Protein AF-A0A914T442-F1 (afdb_monomer)

Mean predicted aligned error: 8.75 Å

Solvent-accessible surface area (backbone atoms only — not comparable to full-atom values): 5137 Å² total; per-residue (Å²): 119,65,71,63,55,52,50,52,52,53,54,52,47,63,68,36,68,84,47,55,69,70,38,43,55,50,51,52,51,45,47,52,48,73,66,40,81,88,52,50,76,67,53,40,51,52,53,45,48,51,55,53,68,73,41,56,71,73,39,42,52,52,53,51,50,46,52,48,54,61,42,45,76,71,75,49,84,78,68,80,75,78,79,74,84,129

Structure (mmCIF, N/CA/C/O backbone):
data_AF-A0A914T442-F1
#
_entry.id   AF-A0A914T442-F1
#
loop_
_atom_site.group_PDB
_atom_site.id
_atom_site.type_symbol
_atom_site.label_atom_id
_atom_site.label_alt_id
_atom_site.label_comp_id
_atom_site.label_asym_id
_atom_site.label_entity_id
_atom_site.label_seq_id
_atom_site.pdbx_PDB_ins_code
_atom_site.Cartn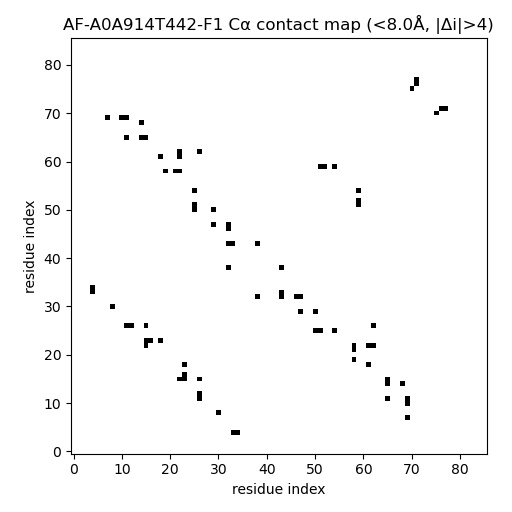_x
_atom_site.Cartn_y
_atom_site.Cartn_z
_atom_site.occupancy
_atom_site.B_iso_or_equiv
_atom_site.auth_seq_id
_atom_site.auth_comp_id
_atom_site.auth_asym_id
_atom_site.auth_atom_id
_atom_site.pdbx_PDB_model_num
ATOM 1 N N . MET A 1 1 ? 18.028 -1.275 -7.257 1.00 53.50 1 MET A N 1
ATOM 2 C CA . MET A 1 1 ? 16.618 -0.825 -7.378 1.00 53.50 1 MET A CA 1
ATOM 3 C C . MET A 1 1 ? 15.713 -1.434 -6.308 1.00 53.50 1 MET A C 1
ATOM 5 O O . MET A 1 1 ? 14.791 -0.753 -5.883 1.00 53.50 1 MET A O 1
ATOM 9 N N . GLU A 1 2 ? 15.975 -2.656 -5.830 1.00 60.00 2 GLU A N 1
ATOM 10 C CA . GLU A 1 2 ? 15.153 -3.309 -4.792 1.00 60.00 2 GLU A CA 1
ATOM 11 C C . GLU A 1 2 ? 15.176 -2.595 -3.436 1.00 60.00 2 GLU A C 1
ATOM 13 O O . GLU A 1 2 ? 14.120 -2.390 -2.848 1.00 60.00 2 GLU A O 1
ATOM 18 N N . SER A 1 3 ? 16.333 -2.098 -2.989 1.00 66.44 3 SER A N 1
ATOM 19 C CA . SER A 1 3 ? 16.478 -1.449 -1.674 1.00 66.44 3 SER A CA 1
ATOM 20 C C . SER A 1 3 ? 15.526 -0.262 -1.467 1.00 66.44 3 SER A C 1
ATOM 22 O O . SER A 1 3 ? 15.037 -0.038 -0.365 1.00 66.44 3 SER A O 1
ATOM 24 N N . MET A 1 4 ? 15.202 0.460 -2.543 1.00 65.19 4 MET A N 1
ATOM 25 C CA . MET A 1 4 ? 14.321 1.629 -2.493 1.00 65.19 4 MET A CA 1
ATOM 26 C C . MET A 1 4 ? 12.835 1.239 -2.426 1.00 65.19 4 MET A C 1
ATOM 28 O O . MET A 1 4 ? 12.039 1.930 -1.790 1.00 65.19 4 MET A O 1
ATOM 32 N N . LYS A 1 5 ? 12.448 0.111 -3.046 1.00 70.81 5 LYS A N 1
ATOM 33 C CA . LYS A 1 5 ? 11.083 -0.431 -2.936 1.00 70.81 5 LYS A CA 1
ATOM 34 C C . LYS A 1 5 ? 10.838 -0.977 -1.529 1.00 70.81 5 LYS A C 1
ATOM 36 O O . LYS A 1 5 ? 9.791 -0.702 -0.948 1.00 70.81 5 LYS A O 1
ATOM 41 N N . THR A 1 6 ? 11.814 -1.676 -0.958 1.00 75.62 6 THR A N 1
ATOM 42 C CA . THR A 1 6 ? 11.712 -2.260 0.385 1.00 75.62 6 THR A CA 1
ATOM 43 C C . THR A 1 6 ? 11.611 -1.190 1.473 1.00 75.62 6 THR A C 1
ATOM 45 O O . THR A 1 6 ? 10.761 -1.293 2.355 1.00 75.62 6 THR A O 1
ATOM 48 N N . GLU A 1 7 ? 12.398 -0.114 1.380 1.00 79.25 7 GLU A N 1
ATOM 49 C CA . GLU A 1 7 ? 12.333 0.995 2.341 1.00 79.25 7 GLU A CA 1
ATOM 50 C C . GLU A 1 7 ? 10.972 1.710 2.310 1.00 79.25 7 GLU A C 1
ATOM 52 O O . GLU A 1 7 ? 10.379 1.978 3.359 1.00 79.25 7 GLU A O 1
ATOM 57 N N . PHE A 1 8 ? 10.422 1.942 1.112 1.00 77.31 8 PHE A N 1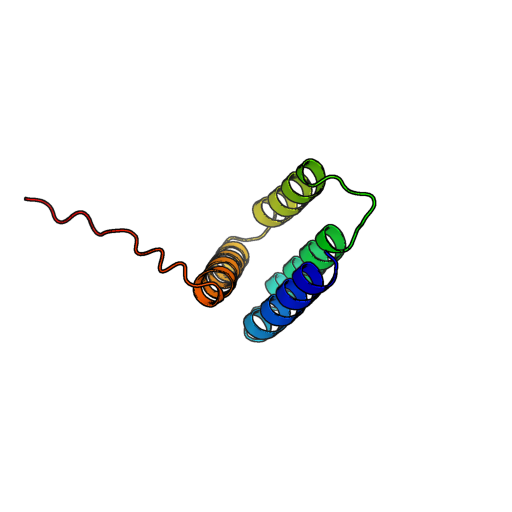
ATOM 58 C CA . PHE A 1 8 ? 9.082 2.511 0.950 1.00 77.31 8 PHE A CA 1
ATOM 59 C C . PHE A 1 8 ? 8.009 1.634 1.608 1.00 77.31 8 PHE A C 1
ATOM 61 O O . PHE A 1 8 ? 7.135 2.139 2.308 1.00 77.31 8 PHE A O 1
ATOM 68 N N . ILE A 1 9 ? 8.087 0.315 1.413 1.00 81.38 9 ILE A N 1
ATOM 69 C CA . ILE A 1 9 ? 7.152 -0.662 1.986 1.00 81.38 9 ILE A CA 1
ATOM 70 C C . ILE A 1 9 ? 7.235 -0.678 3.514 1.00 81.38 9 ILE A C 1
ATOM 72 O O . ILE A 1 9 ? 6.195 -0.726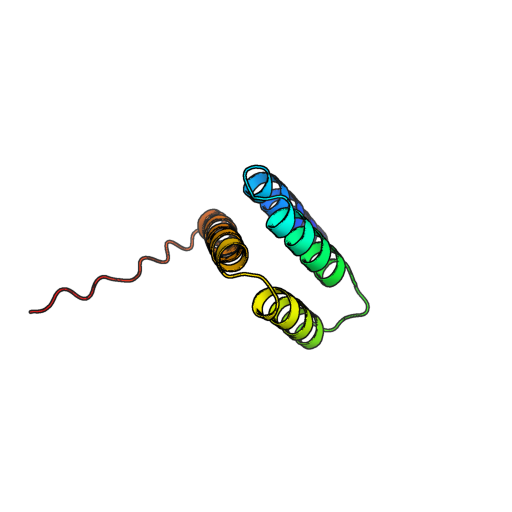 4.174 1.00 81.38 9 ILE A O 1
ATOM 76 N N . SER A 1 10 ? 8.445 -0.616 4.071 1.00 83.88 10 SER A N 1
ATOM 77 C CA . SER A 1 10 ? 8.662 -0.626 5.519 1.00 83.88 10 SER A CA 1
ATOM 78 C C . SER A 1 10 ? 8.132 0.654 6.170 1.00 83.88 10 SER A C 1
ATOM 80 O O . SER A 1 10 ? 7.363 0.582 7.127 1.00 83.88 10 SER A O 1
ATOM 82 N N . LYS A 1 11 ? 8.440 1.832 5.603 1.00 82.12 11 LYS A N 1
ATOM 83 C CA . LYS A 1 11 ? 7.883 3.105 6.094 1.00 82.12 11 LYS A CA 1
ATOM 84 C C . LYS A 1 11 ? 6.364 3.171 5.939 1.00 82.12 11 LYS A C 1
ATOM 86 O O . LYS A 1 11 ? 5.685 3.698 6.816 1.00 82.12 11 LYS A O 1
ATOM 91 N N . ALA A 1 12 ? 5.823 2.634 4.842 1.00 82.75 12 ALA A N 1
ATOM 92 C CA . ALA A 1 12 ? 4.381 2.616 4.622 1.00 82.75 12 ALA A CA 1
ATOM 93 C C . ALA A 1 12 ? 3.673 1.745 5.668 1.00 82.75 12 ALA A C 1
ATOM 95 O O . ALA A 1 12 ? 2.583 2.089 6.107 1.00 82.75 12 ALA A O 1
ATOM 96 N N . GLU A 1 13 ? 4.300 0.646 6.095 1.00 84.75 13 GLU A N 1
ATOM 97 C CA . GLU A 1 13 ? 3.777 -0.201 7.168 1.00 84.75 13 GLU A CA 1
ATOM 98 C C . GLU A 1 13 ? 3.744 0.523 8.508 1.00 84.75 13 GLU A C 1
ATOM 100 O O . GLU A 1 13 ? 2.698 0.578 9.151 1.00 84.75 13 GLU A O 1
ATOM 105 N N . GLU A 1 14 ? 4.874 1.118 8.888 1.00 86.44 14 GLU A N 1
ATOM 106 C CA . GLU A 1 14 ? 5.046 1.847 10.144 1.00 86.44 14 GLU A CA 1
ATOM 107 C C . GLU A 1 14 ? 4.027 2.980 10.273 1.00 86.44 14 GLU A C 1
ATOM 109 O O . GLU A 1 14 ? 3.293 3.048 11.259 1.00 86.44 14 GLU A O 1
ATOM 114 N N . ALA A 1 15 ? 3.907 3.819 9.243 1.00 83.44 15 ALA A N 1
ATOM 115 C CA . ALA A 1 15 ? 2.947 4.918 9.233 1.00 83.44 15 ALA A CA 1
ATOM 116 C C . ALA A 1 15 ? 1.486 4.427 9.186 1.00 83.44 15 ALA A C 1
ATOM 118 O O . ALA A 1 15 ? 0.591 5.086 9.712 1.00 83.44 15 ALA A O 1
ATOM 119 N N . SER A 1 16 ? 1.240 3.231 8.639 1.00 84.69 16 SER A N 1
ATOM 120 C CA . SER A 1 16 ? -0.091 2.614 8.617 1.00 84.69 16 SER A CA 1
ATOM 121 C C . SER A 1 16 ? -0.489 1.871 9.892 1.00 84.69 16 SER A C 1
ATOM 123 O O . SER A 1 16 ? -1.645 1.463 10.009 1.00 84.69 16 SER A O 1
ATOM 125 N N . LYS A 1 17 ? 0.411 1.681 10.870 1.00 84.81 17 LYS A N 1
ATOM 126 C CA . LYS A 1 17 ? 0.103 0.936 12.109 1.00 84.81 17 LYS A CA 1
ATOM 127 C C . LYS A 1 17 ? -1.104 1.501 12.857 1.00 84.81 17 LYS A C 1
ATOM 129 O O . LYS A 1 17 ? -1.897 0.727 13.394 1.00 84.81 17 LYS A O 1
ATOM 134 N N . ASN A 1 18 ? -1.269 2.821 12.836 1.00 85.00 18 ASN A N 1
ATOM 135 C CA . ASN A 1 18 ? -2.359 3.531 13.508 1.00 85.00 18 ASN A CA 1
ATOM 136 C C . ASN A 1 18 ? -3.598 3.738 12.627 1.00 85.00 18 ASN A C 1
ATOM 138 O O . ASN A 1 18 ? -4.539 4.397 13.054 1.00 85.00 18 ASN A O 1
ATOM 142 N N . PHE A 1 19 ? -3.599 3.205 11.405 1.00 87.69 19 PHE A N 1
ATOM 143 C CA . PHE A 1 19 ? -4.723 3.367 10.495 1.00 87.69 19 PHE A CA 1
ATOM 144 C C . PHE A 1 19 ? -5.819 2.330 10.728 1.00 87.69 19 PHE A C 1
ATOM 146 O O . PHE A 1 19 ? -5.589 1.257 11.304 1.00 87.69 19 PHE A O 1
ATOM 153 N N . SER A 1 20 ? -6.998 2.634 10.193 1.00 89.31 20 SER A N 1
ATOM 154 C CA . SER A 1 20 ? -8.130 1.713 10.115 1.00 89.31 20 SER A CA 1
ATOM 155 C C . SER A 1 20 ? -7.760 0.411 9.393 1.00 89.31 20 SER A C 1
ATOM 157 O O . SER A 1 20 ? -6.927 0.396 8.483 1.00 89.31 20 SER A O 1
ATOM 159 N N . GLU A 1 21 ? -8.430 -0.694 9.731 1.00 89.12 21 GLU A N 1
ATOM 160 C CA . GLU A 1 21 ? -8.209 -1.993 9.073 1.00 89.12 21 GLU A CA 1
ATOM 161 C C . GLU A 1 21 ? -8.423 -1.930 7.553 1.00 89.12 21 GLU A C 1
ATOM 163 O O . GLU A 1 21 ? -7.622 -2.471 6.791 1.00 89.12 21 GLU A O 1
ATOM 168 N N . ALA A 1 22 ? -9.434 -1.183 7.099 1.00 88.25 22 ALA A N 1
ATOM 169 C CA . ALA A 1 22 ? -9.686 -0.951 5.676 1.00 88.25 22 ALA A CA 1
ATOM 170 C C . ALA A 1 22 ? -8.506 -0.253 4.971 1.00 88.25 22 ALA A C 1
ATOM 172 O O . ALA A 1 22 ? -8.123 -0.624 3.860 1.00 88.25 22 ALA A O 1
ATOM 173 N N . SER A 1 23 ? -7.885 0.719 5.638 1.00 87.75 23 SER A N 1
ATOM 174 C CA . SER A 1 23 ? -6.709 1.434 5.138 1.00 87.75 23 SER A CA 1
ATOM 175 C C . SER A 1 23 ? -5.488 0.520 5.074 1.00 87.75 23 SER A C 1
ATOM 177 O O . SER A 1 23 ? -4.799 0.488 4.056 1.00 87.75 23 SER A O 1
ATOM 179 N N . LYS A 1 24 ? -5.255 -0.295 6.110 1.00 89.50 24 LYS A N 1
ATOM 180 C CA . LYS A 1 24 ? -4.183 -1.306 6.125 1.00 89.50 24 LYS A CA 1
ATOM 181 C C . LYS A 1 24 ? -4.343 -2.328 4.999 1.00 89.50 24 LYS A C 1
ATOM 183 O O . LYS A 1 24 ? -3.367 -2.637 4.317 1.00 89.50 24 LYS A O 1
ATOM 188 N N . ALA A 1 25 ? -5.567 -2.795 4.750 1.00 89.94 25 ALA A N 1
ATOM 189 C CA . ALA A 1 25 ? -5.867 -3.714 3.653 1.00 89.94 25 ALA A CA 1
ATOM 190 C C . ALA A 1 25 ? -5.566 -3.093 2.277 1.00 89.94 25 ALA A C 1
ATOM 192 O O . ALA A 1 25 ?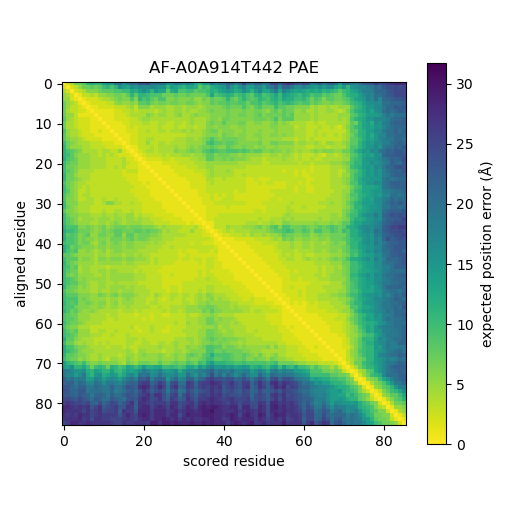 -4.981 -3.741 1.408 1.00 89.94 25 ALA A O 1
ATOM 193 N N . LEU A 1 26 ? -5.907 -1.817 2.077 1.00 88.81 26 LEU A N 1
ATOM 194 C CA . LEU A 1 26 ? -5.576 -1.085 0.852 1.00 88.81 26 LEU A CA 1
ATOM 195 C C . LEU A 1 26 ? -4.069 -0.890 0.674 1.00 88.81 26 LEU A C 1
ATOM 197 O O . LEU A 1 26 ? -3.545 -1.070 -0.424 1.00 88.81 26 LEU A O 1
ATOM 201 N N . ILE A 1 27 ? -3.349 -0.595 1.755 1.00 88.38 27 ILE A N 1
ATOM 202 C CA . ILE A 1 27 ? -1.888 -0.465 1.733 1.00 88.38 27 ILE A CA 1
ATOM 203 C C . ILE A 1 27 ? -1.232 -1.800 1.381 1.00 88.38 27 ILE A C 1
ATOM 205 O O . ILE A 1 27 ? -0.307 -1.817 0.573 1.00 88.38 27 ILE A O 1
ATOM 209 N N . ALA A 1 28 ? -1.729 -2.919 1.911 1.00 88.94 28 ALA A N 1
ATOM 210 C CA . ALA A 1 28 ? -1.247 -4.251 1.552 1.00 88.94 28 ALA A CA 1
ATOM 211 C C . ALA A 1 28 ? -1.431 -4.552 0.052 1.00 88.94 28 ALA A C 1
ATOM 213 O O . ALA A 1 28 ? -0.506 -5.046 -0.593 1.00 88.94 28 ALA A O 1
ATOM 214 N N . GLN A 1 29 ? -2.571 -4.175 -0.533 1.00 90.25 29 GLN A N 1
ATOM 215 C CA . GLN A 1 29 ? -2.799 -4.314 -1.977 1.00 90.25 29 GLN A CA 1
ATOM 216 C C . GLN A 1 29 ? -1.851 -3.428 -2.800 1.00 90.25 29 GLN A C 1
ATOM 218 O O . GLN A 1 29 ? -1.257 -3.885 -3.774 1.00 90.25 29 GLN A O 1
ATOM 223 N N . ILE A 1 30 ? -1.632 -2.179 -2.374 1.00 87.31 30 ILE A N 1
ATOM 224 C CA . ILE A 1 30 ? -0.672 -1.265 -3.015 1.00 87.31 30 ILE A CA 1
ATOM 225 C C . ILE A 1 30 ? 0.758 -1.824 -2.935 1.00 87.31 30 ILE A C 1
ATOM 227 O O . ILE A 1 30 ? 1.508 -1.728 -3.907 1.00 87.31 30 ILE A O 1
ATOM 231 N N . LYS A 1 31 ? 1.140 -2.430 -1.802 1.00 86.81 31 LYS A N 1
ATOM 232 C CA . LYS A 1 31 ? 2.434 -3.108 -1.630 1.00 86.81 31 LYS A CA 1
ATOM 233 C C . LYS A 1 31 ? 2.589 -4.270 -2.607 1.00 86.81 31 LYS A C 1
ATOM 235 O O . LYS A 1 31 ? 3.633 -4.366 -3.242 1.00 86.81 31 LYS A O 1
ATOM 240 N N . ALA A 1 32 ? 1.562 -5.107 -2.756 1.00 88.69 32 ALA A N 1
ATOM 241 C CA . ALA A 1 32 ? 1.582 -6.222 -3.698 1.00 88.69 32 ALA A CA 1
ATOM 242 C C . ALA A 1 32 ? 1.800 -5.735 -5.141 1.00 88.69 32 ALA A C 1
ATOM 244 O O . ALA A 1 32 ? 2.694 -6.227 -5.818 1.00 88.69 32 ALA A O 1
ATOM 245 N N . ILE A 1 33 ? 1.082 -4.687 -5.564 1.00 88.69 33 ILE A N 1
ATOM 246 C CA . ILE A 1 33 ? 1.250 -4.074 -6.894 1.00 88.69 33 ILE A CA 1
ATOM 247 C C . ILE A 1 33 ? 2.669 -3.521 -7.089 1.00 88.69 33 ILE A C 1
ATOM 249 O O . ILE A 1 33 ? 3.262 -3.699 -8.144 1.00 88.69 33 ILE A O 1
ATOM 253 N N . LYS A 1 34 ? 3.229 -2.858 -6.069 1.00 83.31 34 LYS A N 1
ATOM 254 C CA . LYS A 1 34 ? 4.590 -2.288 -6.098 1.00 83.31 34 LYS A CA 1
ATOM 255 C C . LYS A 1 34 ? 5.693 -3.350 -6.158 1.00 83.31 34 LYS A C 1
ATOM 257 O O . LYS A 1 34 ? 6.778 -3.082 -6.689 1.00 83.31 34 LYS A O 1
ATOM 262 N N . LEU A 1 35 ? 5.451 -4.503 -5.537 1.00 84.75 35 LEU A N 1
ATOM 263 C CA . LEU A 1 35 ? 6.356 -5.654 -5.523 1.00 84.75 35 LEU A CA 1
ATOM 264 C C . LEU A 1 35 ? 6.257 -6.482 -6.803 1.00 84.75 35 LEU A C 1
ATOM 266 O O . LEU A 1 35 ? 7.215 -7.176 -7.136 1.00 84.75 35 LEU A O 1
ATOM 270 N N . ASP A 1 36 ? 5.143 -6.384 -7.525 1.00 85.75 36 ASP A N 1
ATOM 271 C CA . ASP A 1 36 ? 4.966 -7.079 -8.788 1.00 85.75 36 ASP A CA 1
ATOM 272 C C . ASP A 1 36 ? 5.941 -6.533 -9.843 1.00 85.75 36 ASP A C 1
ATOM 274 O O . ASP A 1 36 ? 5.835 -5.402 -10.319 1.00 85.75 36 ASP A O 1
ATOM 278 N N . MET A 1 37 ? 6.946 -7.344 -10.177 1.00 81.44 37 MET A N 1
ATOM 279 C CA . MET A 1 37 ? 7.963 -7.001 -11.174 1.00 81.44 37 MET A CA 1
ATOM 280 C C . MET A 1 37 ? 7.469 -7.182 -12.615 1.00 81.44 37 MET A C 1
ATOM 282 O O . MET A 1 37 ? 8.162 -6.773 -13.544 1.00 81.44 37 MET A O 1
ATOM 286 N N . SER A 1 38 ? 6.289 -7.778 -12.810 1.00 87.88 38 SER A N 1
ATOM 287 C CA . SER A 1 38 ? 5.682 -7.978 -14.131 1.00 87.88 38 SER A CA 1
ATOM 288 C C . SER A 1 38 ? 4.946 -6.726 -14.607 1.00 87.88 38 SER A C 1
ATOM 290 O O . SER A 1 38 ? 4.679 -6.577 -15.800 1.00 87.88 38 SER A O 1
ATOM 292 N N . LEU A 1 39 ? 4.603 -5.823 -13.684 1.00 85.62 39 LEU A N 1
ATOM 293 C CA . LEU A 1 39 ? 3.897 -4.588 -13.986 1.00 85.62 39 LEU A CA 1
ATOM 294 C C . LEU A 1 39 ? 4.855 -3.477 -14.411 1.00 85.62 39 LEU A C 1
ATOM 296 O O . LEU A 1 39 ? 5.875 -3.200 -13.782 1.00 85.62 39 LEU A O 1
ATOM 300 N N . THR A 1 40 ? 4.473 -2.773 -15.474 1.00 89.12 40 THR A N 1
ATOM 301 C CA . THR A 1 40 ? 5.132 -1.519 -15.847 1.00 89.12 40 THR A CA 1
ATOM 302 C C . THR A 1 40 ? 4.746 -0.397 -14.874 1.00 89.12 40 THR A C 1
ATOM 304 O O . THR A 1 40 ? 3.632 -0.397 -14.341 1.00 89.12 40 THR A O 1
ATOM 307 N N . PRO A 1 41 ? 5.579 0.648 -14.713 1.00 83.00 41 PRO A N 1
ATOM 308 C CA . PRO A 1 41 ? 5.267 1.779 -13.833 1.00 83.00 41 PRO A CA 1
ATOM 309 C C . PRO A 1 41 ? 3.962 2.503 -14.191 1.00 83.00 41 PRO A C 1
ATOM 311 O O . PRO A 1 41 ? 3.323 3.106 -13.327 1.00 83.00 41 PRO A O 1
ATOM 314 N N . ALA A 1 42 ? 3.536 2.445 -15.457 1.00 88.81 42 ALA A N 1
ATOM 315 C CA . ALA A 1 42 ? 2.235 2.952 -15.879 1.00 88.81 42 ALA A CA 1
ATOM 316 C C . ALA A 1 42 ? 1.084 2.085 -15.341 1.00 88.81 42 ALA A C 1
ATOM 318 O O . ALA A 1 42 ? 0.117 2.619 -14.800 1.00 88.81 42 ALA A O 1
ATOM 319 N N . GLN A 1 43 ? 1.203 0.758 -15.430 1.00 90.19 43 GLN A N 1
ATOM 320 C CA . GLN A 1 43 ? 0.206 -0.170 -14.892 1.00 90.19 43 GLN A CA 1
ATOM 321 C C . GLN A 1 43 ? 0.143 -0.120 -13.366 1.00 90.19 43 GLN A C 1
ATOM 323 O O . GLN A 1 43 ? -0.958 -0.079 -12.820 1.00 90.19 43 GLN A O 1
ATOM 328 N N . GLU A 1 44 ? 1.292 -0.046 -12.685 1.00 88.94 44 GLU A N 1
ATOM 329 C CA . GLU A 1 44 ? 1.353 0.142 -11.231 1.00 88.94 44 GLU A CA 1
ATOM 330 C C . GLU A 1 44 ? 0.536 1.373 -10.811 1.00 88.94 44 GLU A C 1
ATOM 332 O O . GLU A 1 44 ? -0.321 1.296 -9.933 1.00 88.94 44 GLU A O 1
ATOM 337 N N . ARG A 1 45 ? 0.746 2.517 -11.480 1.00 87.44 45 ARG A N 1
ATOM 338 C CA . ARG A 1 45 ? 0.014 3.761 -11.189 1.00 87.44 45 ARG A CA 1
ATOM 339 C C . ARG A 1 45 ? -1.482 3.629 -11.441 1.00 87.44 45 ARG A C 1
ATOM 341 O O . ARG A 1 45 ? -2.263 4.114 -10.628 1.00 87.44 45 ARG A O 1
ATOM 348 N N . THR A 1 46 ? -1.882 2.989 -12.537 1.00 92.62 46 THR A N 1
ATOM 349 C CA . THR A 1 46 ? -3.298 2.780 -12.865 1.00 92.62 46 THR A CA 1
ATOM 350 C C . THR A 1 46 ? -3.992 1.918 -11.817 1.00 92.62 46 THR A C 1
ATOM 352 O O . THR A 1 46 ? -5.054 2.298 -11.330 1.00 92.62 46 THR A O 1
ATOM 355 N N . GLN A 1 47 ? -3.378 0.804 -11.413 1.00 91.56 47 GLN A N 1
ATOM 356 C CA . GLN A 1 47 ? -3.956 -0.089 -10.408 1.00 91.56 47 GLN A CA 1
ATOM 357 C C . GLN A 1 47 ? -4.021 0.568 -9.026 1.00 91.56 47 GLN A C 1
ATOM 359 O O . GLN A 1 47 ? -5.063 0.538 -8.375 1.00 91.56 47 GLN A O 1
ATOM 364 N N . VAL A 1 48 ? -2.950 1.249 -8.605 1.00 88.31 48 VAL A N 1
ATOM 365 C CA . VAL A 1 48 ? -2.943 2.001 -7.340 1.00 88.31 48 VAL A CA 1
ATOM 366 C C . VAL A 1 48 ? -3.992 3.117 -7.354 1.00 88.31 48 VAL A C 1
ATOM 368 O O . VAL A 1 48 ? -4.667 3.336 -6.350 1.00 88.31 48 VAL A O 1
ATOM 371 N N . LYS A 1 49 ? -4.174 3.805 -8.489 1.00 89.94 49 LYS A N 1
ATOM 372 C CA . LYS A 1 49 ? -5.213 4.830 -8.636 1.00 89.94 49 LYS A CA 1
ATOM 373 C C . LYS A 1 49 ? -6.615 4.234 -8.533 1.00 89.94 49 LYS A C 1
ATOM 375 O O . LYS A 1 49 ? -7.440 4.816 -7.841 1.00 89.94 49 LYS A O 1
ATOM 380 N N . ALA A 1 50 ? -6.875 3.097 -9.175 1.00 91.06 50 ALA A N 1
ATOM 381 C CA . ALA A 1 50 ? -8.169 2.421 -9.099 1.00 91.06 50 ALA A CA 1
ATOM 382 C C . ALA A 1 50 ? -8.507 1.997 -7.660 1.00 91.06 50 ALA A C 1
ATOM 384 O O . ALA A 1 50 ? -9.613 2.246 -7.189 1.00 91.06 50 ALA A O 1
ATOM 385 N N . LEU A 1 51 ? -7.531 1.446 -6.933 1.00 88.50 51 LEU A N 1
ATOM 386 C CA . LEU A 1 51 ? -7.672 1.105 -5.516 1.00 88.50 51 LEU A CA 1
ATOM 387 C C . LEU A 1 51 ? -7.989 2.328 -4.649 1.00 88.50 51 LEU A C 1
ATOM 389 O O . LEU A 1 51 ? -8.860 2.270 -3.785 1.00 88.50 51 LEU A O 1
ATOM 393 N N . PHE A 1 52 ? -7.300 3.444 -4.889 1.00 87.00 52 PHE A N 1
ATOM 394 C CA . PHE A 1 52 ? -7.558 4.688 -4.168 1.00 87.00 52 PHE A CA 1
ATOM 395 C C . PHE A 1 52 ? -8.937 5.272 -4.499 1.00 87.00 52 PHE A C 1
ATOM 397 O O . PHE A 1 52 ? -9.600 5.813 -3.620 1.00 87.00 52 PHE A O 1
ATOM 404 N N . ASP A 1 53 ? -9.378 5.178 -5.752 1.00 89.12 53 ASP A N 1
ATOM 405 C CA . ASP A 1 53 ? -10.667 5.714 -6.187 1.00 89.12 53 ASP A CA 1
ATOM 406 C C . ASP A 1 53 ? -11.847 4.922 -5.609 1.00 89.12 53 ASP A C 1
ATOM 408 O O . ASP A 1 53 ? -12.809 5.522 -5.128 1.00 89.12 53 ASP A O 1
ATOM 412 N N . ALA A 1 54 ? -11.708 3.594 -5.554 1.00 89.62 54 ALA A N 1
ATOM 413 C CA . ALA A 1 54 ? -12.680 2.675 -4.966 1.00 89.62 54 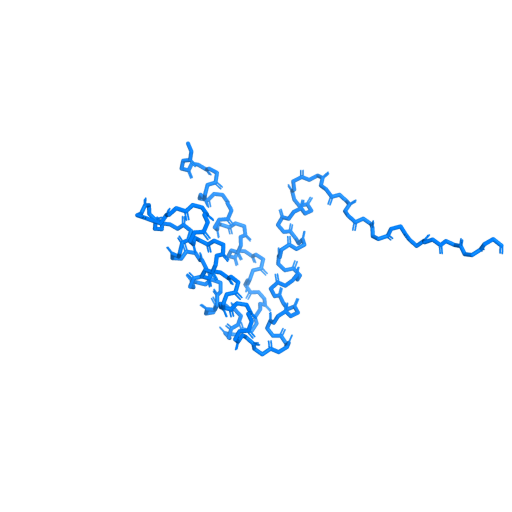ALA A CA 1
ATOM 414 C C . ALA A 1 54 ? -12.714 2.701 -3.425 1.00 89.62 54 ALA A C 1
ATOM 416 O O . ALA A 1 54 ? -13.646 2.173 -2.819 1.00 89.62 54 ALA A O 1
ATOM 417 N N . ALA A 1 55 ? -11.706 3.288 -2.774 1.00 87.88 55 ALA A N 1
ATOM 418 C CA . ALA A 1 55 ? -11.654 3.395 -1.322 1.00 87.88 55 ALA A CA 1
ATOM 419 C C . ALA A 1 55 ? -12.731 4.358 -0.782 1.00 87.88 55 ALA A C 1
ATOM 421 O O . ALA A 1 55 ? -13.062 5.342 -1.440 1.00 87.88 55 ALA A O 1
ATOM 422 N N . PRO A 1 56 ? -13.248 4.157 0.438 1.00 90.00 56 PRO A N 1
ATOM 423 C CA . PRO A 1 56 ? -14.129 5.135 1.074 1.00 90.00 56 PRO A CA 1
ATOM 424 C C . PRO A 1 56 ? -13.348 6.392 1.516 1.00 90.00 56 PRO A C 1
ATOM 426 O O . PRO A 1 56 ? -12.132 6.346 1.716 1.00 90.00 56 PRO A O 1
ATOM 429 N N . GLU A 1 57 ? -14.021 7.540 1.659 1.00 89.81 57 GLU A N 1
ATOM 430 C CA . GLU A 1 57 ? -13.372 8.848 1.898 1.00 89.81 57 GLU A CA 1
ATOM 431 C C . GLU A 1 57 ? -12.493 8.901 3.156 1.00 89.81 57 GLU A C 1
ATOM 433 O O . GLU A 1 57 ? -11.426 9.525 3.149 1.00 89.81 57 GLU A O 1
ATOM 438 N N . ASN A 1 58 ? -12.897 8.207 4.222 1.00 87.38 58 ASN A N 1
ATOM 439 C CA . ASN A 1 58 ? -12.100 8.066 5.441 1.00 87.38 58 ASN A CA 1
ATOM 440 C C . ASN A 1 58 ? -10.751 7.394 5.144 1.00 87.38 58 ASN A C 1
ATOM 442 O O . ASN A 1 58 ? -9.704 7.891 5.554 1.00 87.38 58 ASN A O 1
ATOM 446 N N . VAL A 1 59 ? -10.760 6.334 4.334 1.00 89.06 59 VAL A N 1
ATOM 447 C CA . VAL A 1 59 ? -9.544 5.630 3.922 1.00 89.06 59 VAL A CA 1
ATOM 448 C C . VAL A 1 59 ? -8.720 6.473 2.950 1.00 89.06 59 VAL A C 1
ATOM 450 O O . VAL A 1 59 ? -7.500 6.546 3.085 1.00 89.06 59 VAL A O 1
ATOM 453 N N . LYS A 1 60 ? -9.353 7.179 2.000 1.00 89.44 60 LYS A N 1
ATOM 454 C CA . LYS A 1 60 ? -8.647 8.121 1.106 1.00 89.44 60 LYS A CA 1
ATOM 455 C C . LYS A 1 60 ? -7.888 9.184 1.902 1.00 89.44 60 LYS A C 1
ATOM 457 O O . LYS A 1 60 ? -6.767 9.539 1.5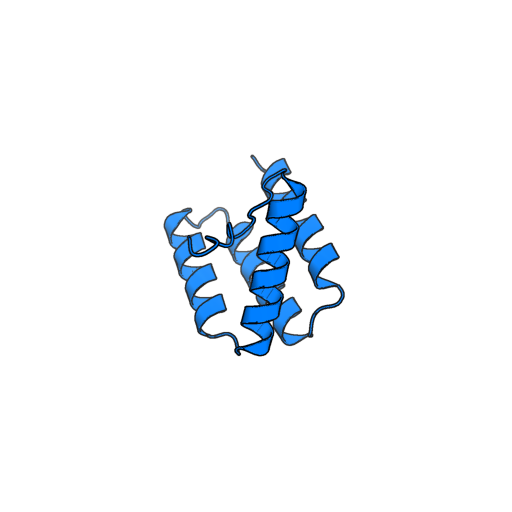37 1.00 89.44 60 LYS A O 1
ATOM 462 N N . THR A 1 61 ? -8.481 9.671 2.990 1.00 89.25 61 THR A N 1
ATOM 463 C CA . THR A 1 61 ? -7.872 10.663 3.886 1.00 89.25 61 THR A CA 1
ATOM 464 C C . THR A 1 61 ? -6.646 10.094 4.597 1.00 89.25 61 THR A C 1
ATOM 466 O O . THR A 1 61 ? -5.578 10.708 4.559 1.00 89.25 61 THR A O 1
ATOM 469 N N . GLU A 1 62 ? -6.756 8.889 5.161 1.00 89.00 62 GLU A N 1
ATOM 470 C CA . GLU A 1 62 ? -5.632 8.179 5.785 1.00 89.00 62 GLU A CA 1
ATOM 471 C C . GLU A 1 62 ? -4.507 7.900 4.774 1.00 89.00 62 GLU A C 1
ATOM 473 O O . GLU A 1 62 ? -3.351 8.244 5.010 1.00 89.00 62 GLU A O 1
ATOM 478 N N . LEU A 1 63 ? -4.829 7.378 3.588 1.00 85.75 63 LEU A N 1
ATOM 479 C CA . LEU A 1 63 ? -3.859 7.128 2.513 1.00 85.75 63 LEU A CA 1
ATOM 480 C C . LEU A 1 63 ? -3.179 8.412 2.016 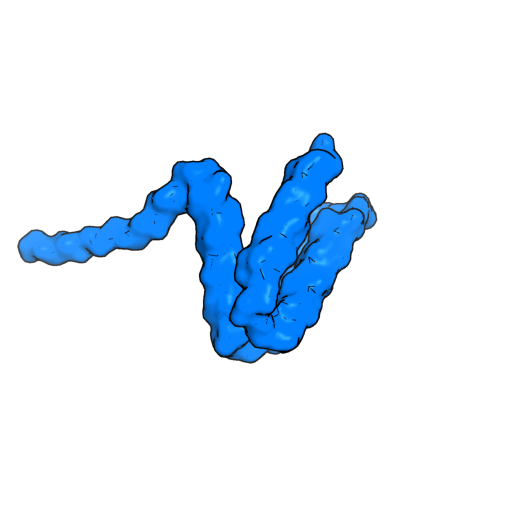1.00 85.75 63 LEU A C 1
ATOM 482 O O . LEU A 1 63 ? -1.993 8.402 1.677 1.00 85.75 63 LEU A O 1
ATOM 486 N N . LYS A 1 64 ? -3.904 9.536 1.976 1.00 85.94 64 LYS A N 1
ATOM 487 C CA . LYS A 1 64 ? -3.327 10.842 1.641 1.00 85.94 64 LYS A CA 1
ATOM 488 C C . LYS A 1 64 ? -2.349 11.299 2.721 1.00 85.94 64 LYS A C 1
ATOM 490 O O . LYS A 1 64 ? -1.275 11.775 2.364 1.00 85.94 64 LYS A O 1
ATOM 495 N N . SER A 1 65 ? -2.683 11.099 3.998 1.00 86.06 65 SER A N 1
ATOM 496 C CA . SER A 1 65 ? -1.772 11.348 5.122 1.00 86.06 65 SER A CA 1
ATOM 497 C C . SER A 1 65 ? -0.535 10.451 5.055 1.00 86.06 65 SER A C 1
ATOM 499 O O . SER A 1 65 ? 0.577 10.942 5.206 1.00 86.06 65 SER A O 1
ATOM 501 N N . LEU A 1 66 ? -0.692 9.167 4.721 1.00 84.00 66 LEU A N 1
ATOM 502 C CA . LEU A 1 66 ? 0.427 8.243 4.522 1.00 84.00 66 LEU A CA 1
ATOM 503 C C . LEU A 1 66 ? 1.364 8.713 3.420 1.00 84.00 66 LEU A C 1
ATOM 505 O O . LEU A 1 66 ? 2.577 8.738 3.605 1.00 84.00 66 LEU A O 1
ATOM 509 N N . ARG A 1 67 ? 0.803 9.085 2.265 1.00 81.75 67 ARG A N 1
ATOM 510 C CA . ARG A 1 67 ? 1.576 9.663 1.166 1.00 81.75 67 ARG A CA 1
ATOM 511 C C . ARG A 1 67 ? 2.338 10.883 1.669 1.00 81.75 67 ARG A C 1
ATOM 513 O O . ARG A 1 67 ? 3.525 10.996 1.411 1.00 81.75 67 ARG A O 1
ATOM 520 N N . ASP A 1 68 ? 1.678 11.771 2.395 1.00 81.38 68 ASP A N 1
ATOM 521 C CA . ASP A 1 68 ? 2.320 12.961 2.939 1.00 81.38 68 ASP A CA 1
ATOM 522 C C . ASP A 1 68 ? 3.491 12.610 3.873 1.00 81.38 68 ASP A C 1
ATOM 524 O O . ASP A 1 68 ? 4.610 13.049 3.637 1.00 81.38 68 ASP A O 1
ATOM 528 N N . GLN A 1 69 ? 3.285 11.709 4.837 1.00 78.75 69 GLN A N 1
ATOM 529 C CA . GLN A 1 69 ? 4.314 11.237 5.774 1.00 78.75 69 GLN A CA 1
ATOM 530 C C . GLN A 1 69 ? 5.501 10.56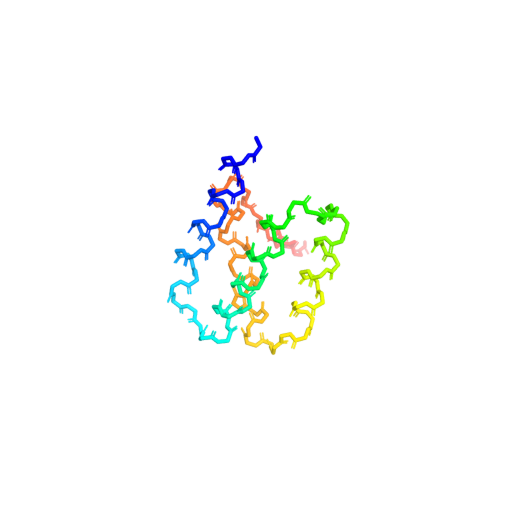3 5.067 1.00 78.75 69 GLN A C 1
ATOM 532 O O . GLN A 1 69 ? 6.660 10.797 5.414 1.00 78.75 69 GLN A O 1
ATOM 537 N N . LEU A 1 70 ? 5.229 9.754 4.038 1.00 75.00 70 LEU A N 1
ATOM 538 C CA . LEU A 1 70 ? 6.261 9.090 3.241 1.00 75.00 70 LEU A CA 1
ATOM 539 C C . LEU A 1 70 ? 7.123 10.090 2.466 1.00 75.00 70 LEU A C 1
ATOM 541 O O . LEU A 1 70 ? 8.333 9.895 2.378 1.00 75.00 70 LEU A O 1
ATOM 545 N N . PHE A 1 71 ? 6.526 11.158 1.932 1.00 69.00 71 PHE A N 1
ATOM 546 C CA . PHE A 1 71 ? 7.244 12.195 1.185 1.00 69.00 71 PHE A CA 1
ATOM 547 C C . PHE A 1 71 ? 7.926 13.229 2.099 1.00 69.00 71 PHE A C 1
ATOM 549 O O . PHE A 1 71 ? 9.017 13.699 1.774 1.00 69.00 71 PHE A O 1
ATOM 556 N N . GLN A 1 72 ? 7.358 13.526 3.271 1.00 62.69 72 GLN A N 1
ATOM 557 C CA . GLN A 1 72 ? 7.993 14.373 4.287 1.00 62.69 72 GLN A CA 1
ATOM 558 C C . GLN A 1 72 ? 9.300 13.751 4.804 1.00 62.69 72 GLN A C 1
ATOM 560 O O . GLN A 1 72 ? 10.300 14.449 4.959 1.00 62.69 72 GLN A O 1
ATOM 565 N N . GLY A 1 73 ? 9.348 12.421 4.958 1.00 50.19 73 GLY A N 1
ATOM 566 C CA . GLY A 1 73 ? 10.568 11.688 5.315 1.00 50.19 73 GLY A CA 1
ATOM 567 C C . GLY A 1 73 ? 11.685 11.697 4.256 1.00 50.19 73 GLY A C 1
ATOM 568 O O . GLY A 1 73 ? 12.751 11.153 4.532 1.00 50.19 73 GLY A O 1
ATOM 569 N N . PHE A 1 74 ? 11.449 12.280 3.073 1.00 46.84 74 PHE A N 1
ATOM 570 C CA . PHE A 1 74 ? 12.422 12.461 1.985 1.00 46.84 74 PHE A CA 1
ATOM 571 C C . PHE A 1 74 ? 12.803 13.939 1.740 1.00 46.84 74 PHE A C 1
ATOM 573 O O . PHE A 1 74 ? 13.471 14.239 0.754 1.00 46.84 74 PHE A O 1
ATOM 580 N N . GLY A 1 75 ? 12.437 14.867 2.634 1.00 43.19 75 GLY A N 1
ATOM 581 C CA . GLY A 1 75 ? 12.875 16.270 2.547 1.00 43.19 75 GLY A CA 1
ATOM 582 C C . GLY A 1 75 ? 12.024 17.162 1.637 1.00 43.19 75 GLY A C 1
ATOM 583 O O . GLY A 1 75 ? 12.498 18.192 1.166 1.00 43.19 75 GLY A O 1
ATOM 584 N N . GLY A 1 76 ? 10.765 16.796 1.390 1.00 41.53 76 GLY A N 1
ATOM 585 C CA . GLY A 1 76 ? 9.802 17.647 0.695 1.00 41.53 76 GLY A CA 1
ATOM 586 C C . GLY A 1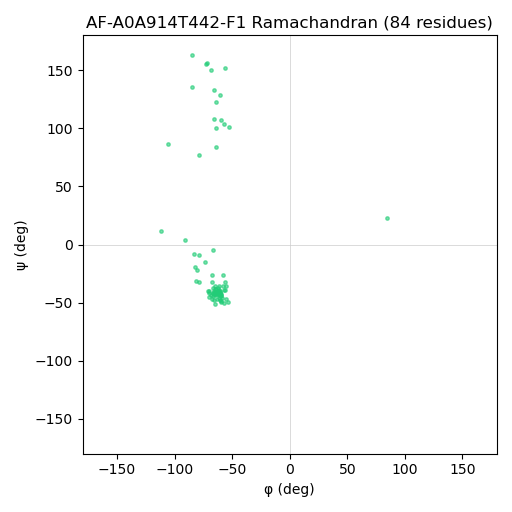 76 ? 8.775 18.226 1.658 1.00 41.53 76 GLY A C 1
ATOM 587 O O . GLY A 1 76 ? 7.695 17.664 1.812 1.00 41.53 76 GLY A O 1
ATOM 588 N N . HIS A 1 77 ? 9.096 19.358 2.285 1.00 41.78 77 HIS A N 1
ATOM 589 C CA . HIS A 1 77 ? 8.128 20.227 2.958 1.00 41.78 77 HIS A CA 1
ATOM 590 C C . HIS A 1 77 ? 7.161 20.771 1.897 1.00 41.78 77 HIS A C 1
ATOM 592 O O . HIS A 1 77 ? 7.373 21.849 1.347 1.00 41.78 77 HIS A O 1
ATOM 598 N N . PHE A 1 78 ? 6.117 20.019 1.541 1.00 46.47 78 PHE A N 1
ATOM 599 C CA . PHE A 1 78 ? 5.043 20.552 0.707 1.00 46.47 78 PHE A CA 1
ATOM 600 C C . PHE A 1 78 ? 4.135 21.394 1.605 1.00 46.47 78 PHE A C 1
ATOM 602 O O . PHE A 1 78 ? 3.064 20.968 2.027 1.00 46.47 78 PHE A O 1
ATOM 609 N N . HIS A 1 79 ? 4.588 22.605 1.933 1.00 41.91 79 HIS A N 1
ATOM 610 C CA . HIS A 1 79 ? 3.658 23.636 2.368 1.00 41.91 79 HIS A CA 1
ATOM 611 C C . HIS A 1 79 ? 2.750 23.929 1.169 1.00 41.91 79 HIS A C 1
ATOM 613 O O . HIS A 1 79 ? 3.267 24.316 0.118 1.00 41.91 79 HIS A O 1
ATOM 619 N N . PRO A 1 80 ? 1.416 23.806 1.275 1.00 42.09 80 PRO A N 1
ATOM 620 C CA . PRO A 1 80 ? 0.591 24.692 0.483 1.00 42.09 80 PRO A CA 1
ATOM 621 C C . PRO A 1 80 ? 0.989 26.093 0.943 1.00 42.09 80 PRO A C 1
ATOM 623 O O . PRO A 1 80 ? 0.736 26.468 2.086 1.00 42.09 80 PRO A O 1
ATOM 626 N N . THR A 1 81 ? 1.718 26.836 0.114 1.00 41.31 81 THR A N 1
ATOM 627 C CA . THR A 1 81 ? 1.937 28.254 0.369 1.00 41.31 81 THR A CA 1
ATOM 628 C C . THR A 1 81 ? 0.544 28.859 0.447 1.00 41.31 81 THR A C 1
ATOM 630 O O . THR A 1 81 ? -0.142 28.978 -0.567 1.00 41.31 81 THR A O 1
ATOM 633 N N . THR A 1 82 ? 0.089 29.157 1.663 1.00 47.50 82 THR A N 1
ATOM 634 C CA . THR A 1 82 ? -1.009 30.082 1.895 1.00 47.50 82 THR A CA 1
ATOM 635 C C . THR A 1 82 ? -0.620 31.349 1.156 1.00 47.50 82 THR A C 1
ATOM 637 O O . THR A 1 82 ? 0.250 32.097 1.598 1.00 47.50 82 THR A O 1
ATOM 640 N N . VAL A 1 83 ? -1.197 31.540 -0.025 1.00 50.94 83 VAL A N 1
ATOM 641 C CA . VAL A 1 83 ? -1.177 32.823 -0.708 1.00 50.94 83 VAL A CA 1
ATOM 642 C C . VAL A 1 83 ? -1.967 33.770 0.186 1.00 50.94 83 VAL A C 1
ATOM 644 O O . VAL A 1 83 ? -3.192 33.705 0.263 1.00 50.94 83 VAL A O 1
ATOM 647 N N . ALA A 1 84 ? -1.247 34.573 0.966 1.00 43.47 84 ALA A N 1
ATOM 648 C CA . ALA A 1 84 ? -1.837 35.677 1.701 1.00 43.47 84 ALA A CA 1
ATOM 649 C C . ALA A 1 84 ? -2.454 36.648 0.677 1.00 43.47 84 ALA A C 1
ATOM 651 O O . ALA A 1 84 ? -1.766 37.003 -0.287 1.00 43.47 84 ALA A O 1
ATOM 652 N N . PRO A 1 85 ? -3.727 37.052 0.821 1.00 61.22 85 PRO A N 1
ATOM 653 C CA . PRO A 1 85 ? -4.259 38.140 0.014 1.00 61.22 85 PRO A CA 1
ATOM 654 C C . PRO A 1 85 ? -3.537 39.444 0.392 1.00 61.22 85 PRO A C 1
ATOM 656 O O . PRO A 1 85 ? -3.333 39.711 1.578 1.00 61.22 85 PRO A O 1
ATOM 659 N N . GLN A 1 86 ? -3.105 40.185 -0.635 1.00 59.81 86 GLN A N 1
ATOM 660 C CA . GLN A 1 86 ? -2.531 41.532 -0.523 1.00 59.81 86 GLN A CA 1
ATOM 661 C C . GLN A 1 86 ? -3.554 42.546 -0.011 1.00 59.81 86 GLN A C 1
ATOM 663 O O . GLN A 1 86 ? -4.753 42.373 -0.333 1.00 59.81 86 GLN A O 1
#

Foldseek 3Di:
DVVVLVVLLVLLCVLCPPPDPLLVVLSVVLNVLSPPPVDDPVRSVVVNVVSLVPRDPSSVVSVVVSVVSSVVVVPDPPDPPPPDDD

Secondary structure (DSSP, 8-state):
-HHHHHHHHHHHHHHHTTS-HHHHHHHHHHHHHHH-TTS-HHHHHHHHHHHHHHS-HHHHHHHHHHHHHHHHTTT-----------

pLDDT: mean 78.15, std 15.66, range [41.31, 92.62]

Radius of gyration: 14.49 Å; Cα contacts (8 Å, |Δi|>4): 41; chains: 1; bounding box: 31×50×29 Å

Sequence (86 aa):
MESMKTEFISKAEEASKNFSEASKALIAQIKAIKLDMSLTPAQERTQVKALFDAAPENVKTELKSLRDQLFQGFGGHFHPTTVAPQ